Protein AF-A0A822J134-F1 (afdb_monomer_lite)

Foldseek 3Di:
DDQVVLLVLLLLLQVLCVVQPDPVLVVVLCVVVVVFDDDDGPSVRQSVVQPDPVSSVVSSVSSVVSCVVVVRDRDPD

Sequence (77 aa):
MKKDSLQYILMVLTRNLELHATSEQVTKFKKKHCGVRWGRSLEKDLLDYARNAYNLKRWIENVVTFMVENNISISTR

Radius of gyration: 11.64 Å; chains: 1; bounding box: 26×28×30 Å

Secondary structure (DSSP, 8-state):
--HHHHHHHHHHHHHHHHHHS-HHHHHHHHHHTTTS--SS-HHHHHHHH--SHHHHHHHHHHHHHHHHHTT------

pLDDT: mean 92.36, std 10.18, range [40.59, 97.38]

Structure (mmCIF, N/CA/C/O backbone):
data_AF-A0A822J134-F1
#
_entry.id   AF-A0A822J134-F1
#
loop_
_atom_site.group_PDB
_atom_site.id
_atom_site.type_symbol
_atom_site.label_atom_id
_atom_site.label_alt_id
_atom_site.label_comp_id
_atom_site.label_asym_id
_atom_site.label_entity_id
_atom_site.label_seq_id
_atom_site.pdbx_PDB_ins_code
_atom_site.Cartn_x
_atom_site.Cartn_y
_atom_site.Cartn_z
_atom_site.occupancy
_atom_site.B_iso_or_equiv
_atom_site.auth_seq_id
_atom_site.auth_comp_id
_atom_site.auth_asym_id
_atom_site.auth_atom_id
_atom_site.pdbx_PDB_model_num
ATOM 1 N N . MET A 1 1 ? 4.798 -1.982 -19.109 1.00 73.31 1 MET A N 1
ATOM 2 C CA . MET A 1 1 ? 5.227 -0.811 -18.311 1.00 73.31 1 MET A CA 1
ATOM 3 C C . MET A 1 1 ? 6.636 -1.030 -17.805 1.00 73.31 1 MET A C 1
ATOM 5 O O . MET A 1 1 ? 6.929 -2.129 -17.343 1.00 73.31 1 MET A O 1
ATOM 9 N N . LYS A 1 2 ? 7.488 -0.006 -17.912 1.00 88.94 2 LYS A N 1
ATOM 10 C CA . LYS A 1 2 ? 8.842 -0.017 -17.345 1.00 88.94 2 LYS A CA 1
ATOM 11 C C . LYS A 1 2 ? 8.771 0.020 -15.811 1.00 88.94 2 LYS A C 1
ATOM 13 O O . LYS A 1 2 ? 7.785 0.506 -15.257 1.00 88.94 2 LYS A O 1
ATOM 18 N N . LYS A 1 3 ? 9.802 -0.504 -15.137 1.00 91.56 3 LYS A N 1
ATOM 19 C CA . LYS A 1 3 ? 9.883 -0.560 -13.665 1.00 91.56 3 LYS A CA 1
ATOM 20 C C . LYS A 1 3 ? 9.716 0.829 -13.039 1.00 91.56 3 LYS A C 1
ATOM 22 O O . LYS A 1 3 ? 8.914 0.966 -12.124 1.00 91.56 3 LYS A O 1
ATOM 27 N N . ASP A 1 4 ? 10.382 1.837 -13.589 1.00 93.00 4 ASP A N 1
ATOM 28 C CA . ASP A 1 4 ? 10.360 3.205 -13.058 1.00 93.00 4 ASP A CA 1
ATOM 29 C C . ASP A 1 4 ? 8.952 3.812 -13.100 1.00 93.00 4 ASP A C 1
ATOM 31 O O . ASP A 1 4 ? 8.509 4.437 -12.141 1.00 93.00 4 ASP A O 1
ATOM 35 N N . SER A 1 5 ? 8.190 3.543 -14.168 1.00 95.81 5 SER A N 1
ATOM 36 C CA . SER A 1 5 ? 6.783 3.955 -14.258 1.00 95.81 5 SER A CA 1
ATOM 37 C C . SER A 1 5 ? 5.934 3.301 -13.167 1.00 95.81 5 SER A C 1
ATOM 39 O O . SER A 1 5 ? 5.086 3.954 -12.575 1.00 95.81 5 SER A O 1
ATOM 41 N N . LEU A 1 6 ? 6.170 2.019 -12.871 1.00 96.62 6 LEU A N 1
ATOM 42 C CA . LEU A 1 6 ? 5.452 1.314 -11.807 1.00 96.62 6 LEU A CA 1
ATOM 43 C C . LEU A 1 6 ? 5.835 1.841 -10.417 1.00 96.62 6 LEU A C 1
ATOM 45 O O . LEU A 1 6 ? 4.966 1.982 -9.564 1.00 96.62 6 LEU A O 1
ATOM 49 N N . GLN A 1 7 ? 7.109 2.167 -10.191 1.00 96.62 7 GLN A N 1
ATOM 50 C CA . GLN A 1 7 ? 7.544 2.810 -8.948 1.00 96.62 7 GLN A CA 1
ATOM 51 C C . GLN A 1 7 ? 6.877 4.173 -8.769 1.00 96.62 7 GLN A C 1
ATOM 53 O O . GLN A 1 7 ? 6.347 4.449 -7.697 1.00 96.62 7 GLN A O 1
ATOM 58 N N . TYR A 1 8 ? 6.830 4.986 -9.827 1.00 96.00 8 TYR A N 1
ATOM 59 C CA . TYR A 1 8 ? 6.156 6.281 -9.800 1.00 96.00 8 TYR A CA 1
ATOM 60 C C . TYR A 1 8 ? 4.653 6.152 -9.511 1.00 96.00 8 TYR A C 1
ATOM 62 O O . TYR A 1 8 ? 4.131 6.853 -8.649 1.00 96.00 8 TYR A O 1
ATOM 70 N N . ILE A 1 9 ? 3.957 5.220 -10.171 1.00 96.25 9 ILE A N 1
ATOM 71 C CA . ILE A 1 9 ? 2.525 4.979 -9.928 1.00 96.25 9 ILE A CA 1
ATOM 72 C C . ILE A 1 9 ? 2.289 4.540 -8.478 1.00 96.25 9 ILE A C 1
ATOM 74 O O . ILE A 1 9 ? 1.418 5.091 -7.805 1.00 96.25 9 ILE A O 1
ATOM 78 N N . LEU A 1 10 ? 3.077 3.586 -7.970 1.00 96.94 10 LEU A N 1
ATOM 79 C CA . LEU A 1 10 ? 2.948 3.122 -6.588 1.00 96.94 10 LEU A CA 1
ATOM 80 C C . LEU A 1 10 ? 3.2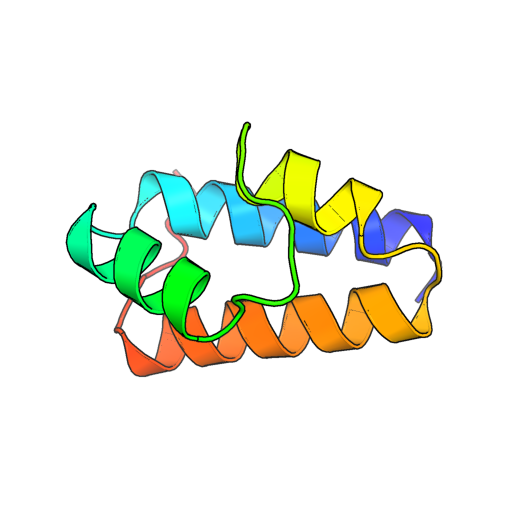15 4.255 -5.588 1.00 96.94 10 LEU A C 1
ATOM 82 O O . LEU A 1 10 ? 2.470 4.405 -4.622 1.00 96.94 10 LEU A O 1
ATOM 86 N N . MET A 1 11 ? 4.228 5.085 -5.844 1.00 96.69 11 MET A N 1
ATOM 87 C CA . MET A 1 11 ? 4.523 6.275 -5.047 1.00 96.69 11 MET A CA 1
ATOM 88 C C . MET A 1 11 ? 3.315 7.217 -4.971 1.00 96.69 11 MET A C 1
ATOM 90 O O . MET A 1 11 ? 2.891 7.591 -3.882 1.00 96.69 11 MET A O 1
ATOM 94 N N . VAL A 1 12 ? 2.725 7.577 -6.114 1.00 96.00 12 VAL A N 1
ATOM 95 C CA . VAL A 1 12 ? 1.567 8.483 -6.162 1.00 96.00 12 VAL A CA 1
ATOM 96 C C . VAL A 1 12 ? 0.361 7.891 -5.429 1.00 96.00 12 VAL A C 1
ATOM 98 O O . VAL A 1 12 ? -0.286 8.584 -4.646 1.00 96.00 12 VAL A O 1
ATOM 101 N N . LEU A 1 13 ? 0.055 6.613 -5.648 1.00 96.31 13 LEU A N 1
ATOM 102 C CA . LEU A 1 13 ? -1.099 5.962 -5.025 1.00 96.31 13 LEU A CA 1
ATOM 103 C C . LEU A 1 13 ? -0.959 5.855 -3.506 1.00 96.31 13 LEU A C 1
ATOM 105 O O . LEU A 1 13 ? -1.891 6.176 -2.777 1.00 96.31 13 LEU A O 1
ATOM 109 N N . THR A 1 14 ? 0.209 5.438 -3.022 1.00 96.25 14 THR A N 1
ATOM 110 C CA . THR A 1 14 ? 0.472 5.308 -1.582 1.00 96.25 14 THR A CA 1
ATOM 111 C C . THR A 1 14 ? 0.450 6.653 -0.862 1.00 96.25 14 THR A C 1
ATOM 113 O O . THR A 1 14 ? -0.133 6.733 0.216 1.00 96.25 14 THR A O 1
ATOM 116 N N . ARG A 1 15 ? 0.982 7.722 -1.471 1.00 95.38 15 ARG A N 1
ATOM 117 C CA . ARG A 1 15 ? 0.844 9.087 -0.936 1.00 95.38 15 ARG A CA 1
ATOM 118 C C . ARG A 1 15 ? -0.613 9.530 -0.857 1.00 95.38 15 ARG A C 1
ATOM 120 O O . ARG A 1 15 ? -1.030 10.038 0.174 1.00 95.38 15 ARG A O 1
ATOM 127 N N . ASN A 1 16 ? -1.395 9.313 -1.916 1.00 93.88 16 ASN A N 1
ATOM 128 C CA . ASN A 1 16 ? -2.824 9.644 -1.905 1.00 93.88 16 ASN A CA 1
ATOM 129 C C . ASN A 1 16 ? -3.582 8.856 -0.834 1.00 93.88 16 ASN A C 1
ATOM 131 O O . ASN A 1 16 ? -4.408 9.424 -0.124 1.00 93.88 16 ASN A O 1
ATOM 135 N N . LEU A 1 17 ? -3.272 7.566 -0.684 1.00 95.06 17 LEU A N 1
ATOM 136 C CA . LEU A 1 17 ? -3.830 6.740 0.378 1.00 95.06 17 LEU A CA 1
ATOM 137 C C . LEU A 1 17 ? -3.522 7.340 1.757 1.00 95.06 17 LEU A C 1
ATOM 139 O O . LEU A 1 17 ? -4.436 7.499 2.552 1.00 95.06 17 LEU A O 1
ATOM 143 N N . GLU A 1 18 ? -2.273 7.712 2.042 1.00 93.75 18 GLU A N 1
ATOM 144 C CA . GLU A 1 18 ? -1.910 8.317 3.333 1.00 93.75 18 GLU A CA 1
ATOM 145 C C . GLU A 1 18 ? -2.539 9.691 3.573 1.00 93.75 18 GLU A C 1
ATOM 147 O O . GLU A 1 18 ? -2.856 10.016 4.713 1.00 93.75 18 GLU A O 1
ATOM 152 N N . LEU A 1 19 ? -2.715 10.492 2.521 1.00 94.12 19 LEU A N 1
ATOM 153 C CA . LEU A 1 19 ? -3.290 11.834 2.622 1.00 94.12 19 LEU A CA 1
ATOM 154 C C . LEU A 1 19 ? -4.804 11.822 2.845 1.00 94.12 19 LEU A C 1
ATOM 156 O O . LEU A 1 19 ? -5.325 12.707 3.522 1.00 94.12 19 LEU A O 1
ATOM 160 N N . HIS A 1 20 ? -5.513 10.862 2.252 1.00 94.75 20 HIS A N 1
ATOM 161 C CA . HIS A 1 20 ? -6.977 10.868 2.212 1.00 94.75 20 HIS A CA 1
ATOM 162 C C . HIS A 1 20 ? -7.633 9.809 3.094 1.00 94.75 20 HIS A C 1
ATOM 164 O O . HIS A 1 20 ? -8.811 9.946 3.422 1.00 94.75 20 HIS A O 1
ATOM 170 N N . ALA A 1 21 ? -6.911 8.759 3.482 1.00 94.81 21 ALA A N 1
ATOM 171 C CA . ALA A 1 21 ? -7.450 7.759 4.388 1.00 94.81 21 ALA A CA 1
ATOM 172 C C . ALA A 1 21 ? -7.443 8.246 5.837 1.00 94.81 21 ALA A C 1
ATOM 174 O O . ALA A 1 21 ? -6.548 8.963 6.284 1.00 94.81 21 ALA A O 1
ATOM 175 N N . THR A 1 22 ? -8.414 7.775 6.613 1.00 95.88 22 THR A N 1
ATOM 176 C CA . THR A 1 22 ? -8.388 7.950 8.064 1.00 95.88 22 THR A CA 1
ATOM 177 C C . THR A 1 22 ? -7.267 7.116 8.690 1.00 95.88 22 THR A C 1
ATOM 179 O O . THR A 1 22 ? -6.812 6.111 8.132 1.00 95.88 22 THR A O 1
ATOM 182 N N . SER A 1 23 ? -6.846 7.477 9.903 1.00 94.50 23 SER A N 1
ATOM 183 C CA . SER A 1 23 ? -5.860 6.696 10.665 1.00 94.50 23 SER A CA 1
ATOM 184 C C . SER A 1 23 ? -6.291 5.234 10.865 1.00 94.50 23 SER A C 1
ATOM 186 O O . SER A 1 23 ? -5.462 4.320 10.795 1.00 94.50 23 SER A O 1
ATOM 188 N N . GLU A 1 24 ? -7.590 4.991 11.056 1.00 96.88 24 GLU A N 1
ATOM 189 C CA . GLU A 1 24 ? -8.167 3.651 11.160 1.00 96.88 24 GLU A CA 1
ATOM 190 C C . GLU A 1 24 ? -8.037 2.869 9.846 1.00 96.88 24 GLU A C 1
ATOM 192 O O . GLU A 1 24 ? -7.597 1.717 9.855 1.00 96.88 24 GLU A O 1
ATOM 197 N N . GLN A 1 25 ? -8.335 3.494 8.703 1.00 97.06 25 GLN A N 1
ATOM 198 C CA . GLN A 1 25 ? -8.185 2.871 7.386 1.00 97.06 25 GLN A CA 1
ATOM 199 C C . GLN A 1 25 ? -6.718 2.547 7.078 1.00 97.06 25 GLN A C 1
ATOM 201 O O . GLN A 1 25 ? -6.414 1.431 6.650 1.00 97.06 25 GLN A O 1
ATOM 206 N N . VAL A 1 26 ? -5.786 3.458 7.374 1.00 96.38 26 VAL A N 1
ATOM 207 C CA . VAL A 1 26 ? -4.342 3.191 7.244 1.00 96.38 26 VAL A CA 1
ATOM 208 C C . VAL A 1 26 ? -3.928 2.010 8.127 1.00 96.38 26 VAL A C 1
ATOM 210 O O . VAL A 1 26 ? -3.190 1.124 7.692 1.00 96.38 26 VAL A O 1
ATOM 213 N N . THR A 1 27 ? -4.438 1.944 9.358 1.00 96.38 27 THR A N 1
ATOM 214 C CA . THR A 1 27 ? -4.161 0.835 10.283 1.00 96.38 27 THR A CA 1
ATOM 215 C C . THR A 1 27 ? -4.724 -0.487 9.761 1.00 96.38 27 THR A C 1
ATOM 217 O O . THR A 1 27 ? -4.038 -1.510 9.807 1.00 96.38 27 THR A O 1
ATOM 220 N N . LYS A 1 28 ? -5.944 -0.480 9.214 1.00 96.88 28 LYS A N 1
ATOM 221 C CA . LYS A 1 28 ? -6.579 -1.644 8.582 1.00 96.88 28 LYS A CA 1
ATOM 222 C C . LYS A 1 28 ? -5.756 -2.149 7.396 1.00 96.88 28 LYS A C 1
ATOM 224 O O . LYS A 1 28 ? -5.512 -3.352 7.306 1.00 96.88 28 LYS A O 1
ATOM 229 N N . PHE A 1 29 ? -5.265 -1.249 6.542 1.00 97.00 29 PHE A N 1
ATOM 230 C CA . PHE A 1 29 ? -4.376 -1.597 5.431 1.00 97.00 29 PHE A CA 1
ATOM 231 C C . PHE A 1 29 ? -3.083 -2.258 5.926 1.00 97.00 29 PHE A C 1
ATOM 233 O O . PHE A 1 29 ? -2.745 -3.363 5.498 1.00 97.00 29 PHE A O 1
ATOM 240 N N . LYS A 1 30 ? -2.397 -1.639 6.897 1.00 96.62 30 LYS A N 1
ATOM 241 C CA . LYS A 1 30 ? -1.156 -2.177 7.482 1.00 96.62 30 LYS A CA 1
ATOM 242 C C . LYS A 1 30 ? -1.361 -3.558 8.114 1.00 96.62 30 LYS A C 1
ATOM 244 O O . LYS A 1 30 ? -0.532 -4.445 7.920 1.00 96.62 30 LYS A O 1
ATOM 249 N N . LYS A 1 31 ? -2.481 -3.767 8.818 1.00 95.94 31 LYS A N 1
ATOM 250 C CA . LYS A 1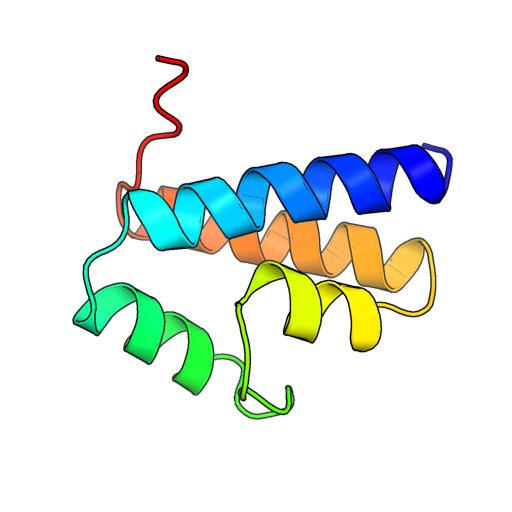 31 ? -2.848 -5.063 9.416 1.00 95.94 31 LYS A CA 1
ATOM 251 C C . LYS A 1 31 ? -3.125 -6.139 8.363 1.00 95.94 31 LYS A C 1
ATOM 253 O O . LYS A 1 31 ? -2.616 -7.247 8.506 1.00 95.94 31 LYS A O 1
ATOM 258 N N . LYS A 1 32 ? -3.869 -5.818 7.293 1.00 96.00 32 LYS A N 1
ATOM 259 C CA . LYS A 1 32 ? -4.123 -6.733 6.155 1.00 96.00 32 LYS A CA 1
ATOM 260 C C . LYS A 1 32 ? -2.817 -7.198 5.499 1.00 96.00 32 LYS A C 1
ATOM 262 O O . LYS A 1 32 ? -2.736 -8.300 4.966 1.00 96.00 32 LYS A O 1
ATOM 267 N N . HIS A 1 33 ? -1.789 -6.361 5.571 1.00 94.81 33 HIS A N 1
ATOM 268 C CA . HIS A 1 33 ? -0.491 -6.556 4.945 1.00 94.81 33 HIS A CA 1
ATOM 269 C C . HIS A 1 33 ? 0.644 -6.644 5.982 1.00 94.81 33 HIS A C 1
ATOM 271 O O . HIS A 1 33 ? 1.688 -6.007 5.841 1.00 94.81 33 HIS A O 1
ATOM 277 N N . CYS A 1 34 ? 0.454 -7.456 7.026 1.00 90.88 34 CYS A N 1
ATOM 278 C CA . CYS A 1 34 ? 1.391 -7.596 8.148 1.00 90.88 34 CYS A CA 1
ATOM 279 C C . CYS A 1 34 ? 2.788 -8.136 7.776 1.00 90.88 34 CYS A C 1
ATOM 281 O O . CYS A 1 34 ? 3.716 -8.017 8.569 1.00 90.88 34 CYS A O 1
ATOM 283 N N . GLY A 1 35 ? 2.959 -8.701 6.574 1.00 91.56 35 GLY A N 1
ATOM 284 C CA . GLY A 1 35 ? 4.258 -9.150 6.059 1.00 91.56 35 GLY A CA 1
ATOM 285 C C . GLY A 1 35 ? 5.196 -8.018 5.615 1.00 91.56 35 GLY A C 1
ATOM 286 O O . GLY A 1 35 ? 6.362 -8.278 5.321 1.00 91.56 35 GLY A O 1
ATOM 287 N N . VAL A 1 36 ? 4.709 -6.776 5.547 1.00 94.25 36 VAL A N 1
ATOM 288 C CA . VAL A 1 36 ? 5.531 -5.591 5.271 1.00 94.25 36 VAL A CA 1
ATOM 289 C C . VAL A 1 36 ? 5.972 -4.968 6.591 1.00 94.25 36 VAL A C 1
ATOM 291 O O . VAL A 1 36 ? 5.182 -4.808 7.521 1.00 94.25 36 VAL A O 1
ATOM 294 N N . ARG A 1 37 ? 7.247 -4.580 6.676 1.00 94.25 37 ARG A N 1
ATOM 295 C CA . ARG A 1 37 ? 7.777 -3.877 7.845 1.00 94.25 37 ARG A CA 1
ATOM 296 C C . ARG A 1 37 ? 7.402 -2.397 7.779 1.00 94.25 37 ARG A C 1
ATOM 298 O O . ARG A 1 37 ? 8.124 -1.601 7.190 1.00 94.25 37 ARG A O 1
ATOM 305 N N . TRP A 1 38 ? 6.284 -2.052 8.404 1.00 95.31 38 TRP A N 1
ATOM 306 C CA . TRP A 1 38 ? 5.823 -0.672 8.538 1.00 95.31 38 TRP A CA 1
ATOM 307 C C . TRP A 1 38 ? 6.661 0.088 9.570 1.00 95.31 38 TRP A C 1
ATOM 309 O O . TRP A 1 38 ? 6.810 -0.367 10.703 1.00 95.31 38 TRP A O 1
ATOM 319 N N . GLY A 1 39 ? 7.183 1.253 9.204 1.00 91.38 39 GLY A N 1
ATOM 320 C CA . GLY A 1 39 ? 7.977 2.086 10.113 1.00 91.38 39 GLY A CA 1
ATOM 321 C C . GLY A 1 39 ? 8.270 3.494 9.608 1.00 91.38 39 GLY A C 1
ATOM 322 O O . GLY A 1 39 ? 8.744 4.325 10.378 1.00 91.38 39 GLY A O 1
ATOM 323 N N . ARG A 1 40 ? 7.989 3.780 8.334 1.00 91.81 40 ARG A N 1
ATOM 324 C CA . ARG A 1 40 ? 8.069 5.125 7.760 1.00 91.81 40 ARG A CA 1
ATOM 325 C C . ARG A 1 40 ? 6.696 5.462 7.172 1.00 91.81 40 ARG A C 1
ATOM 327 O O . ARG A 1 40 ? 5.694 5.386 7.880 1.00 91.81 40 ARG A O 1
ATOM 334 N N . SER A 1 41 ? 6.651 5.823 5.896 1.00 94.94 41 SER A N 1
ATOM 335 C CA . SER A 1 41 ? 5.421 5.993 5.128 1.00 94.94 41 SER A CA 1
ATOM 336 C C . SER A 1 41 ? 5.087 4.727 4.340 1.00 94.94 41 SER A C 1
ATOM 338 O O . SER A 1 41 ? 5.982 3.951 3.996 1.00 94.94 41 SER A O 1
ATOM 340 N N . LEU A 1 42 ? 3.809 4.545 3.998 1.00 95.75 42 LEU A N 1
ATOM 341 C CA . LEU A 1 42 ? 3.338 3.493 3.095 1.00 95.75 42 LEU A CA 1
ATOM 342 C C . LEU A 1 42 ? 4.125 3.508 1.784 1.00 95.75 42 LEU A C 1
ATOM 344 O O . LEU A 1 42 ? 4.518 2.449 1.309 1.00 95.75 42 LEU A O 1
ATOM 348 N N . GLU A 1 43 ? 4.412 4.695 1.244 1.00 95.56 43 GLU A N 1
ATOM 349 C CA . GLU A 1 43 ? 5.268 4.870 0.068 1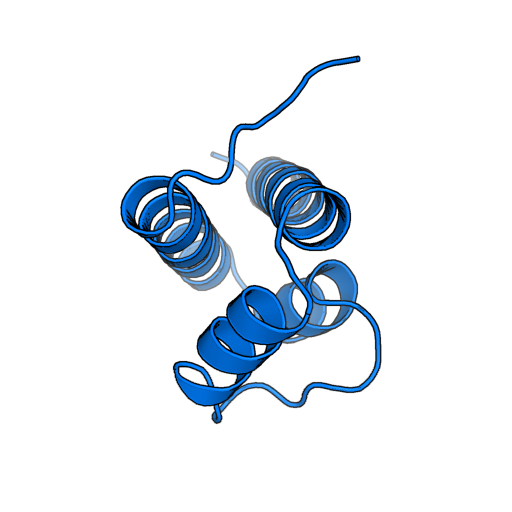.00 95.56 43 GLU A CA 1
ATOM 350 C C . GLU A 1 43 ? 6.642 4.221 0.255 1.00 95.56 43 GLU A C 1
ATOM 352 O O . GLU A 1 43 ? 7.021 3.335 -0.511 1.00 95.56 43 GLU A O 1
ATOM 357 N N . LYS A 1 44 ? 7.401 4.667 1.264 1.00 95.94 44 LYS A N 1
ATOM 358 C CA . LYS A 1 44 ? 8.788 4.227 1.462 1.00 95.94 44 LYS A CA 1
ATOM 359 C C . LYS A 1 44 ? 8.846 2.741 1.787 1.00 95.94 44 LYS A C 1
ATOM 361 O O . LYS A 1 44 ? 9.696 2.025 1.267 1.00 95.94 44 LYS A O 1
ATOM 366 N N . ASP A 1 45 ? 7.932 2.273 2.628 1.00 96.31 45 ASP A N 1
ATOM 367 C CA . ASP A 1 45 ? 7.920 0.886 3.078 1.00 96.31 45 ASP A CA 1
ATOM 368 C C . ASP A 1 45 ? 7.504 -0.069 1.947 1.00 96.31 45 ASP A C 1
ATOM 370 O O . ASP A 1 45 ? 8.091 -1.144 1.809 1.00 96.31 45 ASP A O 1
ATOM 374 N N . LEU A 1 46 ? 6.572 0.331 1.074 1.00 96.25 46 LEU A N 1
ATOM 375 C CA . LEU A 1 46 ? 6.186 -0.478 -0.084 1.00 96.25 46 LEU A CA 1
ATOM 376 C C . LEU A 1 46 ? 7.203 -0.434 -1.223 1.00 96.25 46 LEU A C 1
ATOM 378 O O . LEU A 1 46 ? 7.432 -1.473 -1.841 1.00 96.25 46 LEU A O 1
ATOM 382 N N . LEU A 1 47 ? 7.835 0.710 -1.499 1.00 95.00 47 LEU A N 1
ATOM 383 C CA . LEU A 1 47 ? 8.883 0.792 -2.522 1.00 95.00 47 LEU A CA 1
ATOM 384 C C . LEU A 1 47 ? 10.114 -0.045 -2.148 1.00 95.00 47 LEU A C 1
ATOM 386 O O . LEU A 1 47 ? 10.654 -0.733 -3.016 1.00 95.00 47 LEU A O 1
ATOM 390 N N . ASP A 1 48 ? 10.502 -0.067 -0.869 1.00 94.25 48 ASP A N 1
ATOM 391 C CA . ASP A 1 48 ? 11.602 -0.915 -0.390 1.00 94.25 48 ASP A CA 1
ATOM 392 C C . ASP A 1 48 ? 11.234 -2.411 -0.418 1.00 94.25 48 ASP A C 1
ATOM 394 O O . ASP A 1 48 ? 12.078 -3.273 -0.694 1.00 94.25 48 ASP A O 1
ATOM 398 N N . TYR A 1 49 ? 9.962 -2.745 -0.176 1.00 92.94 49 TYR A N 1
ATOM 399 C CA . TYR A 1 49 ? 9.469 -4.122 -0.240 1.00 92.94 49 TYR A CA 1
ATOM 400 C C . TYR A 1 49 ? 9.318 -4.627 -1.691 1.00 92.94 49 TYR A C 1
ATOM 402 O O . TYR A 1 49 ? 9.632 -5.781 -2.008 1.00 92.94 49 TYR A O 1
ATOM 410 N N . ALA A 1 50 ? 8.863 -3.775 -2.612 1.00 92.25 50 ALA A N 1
ATOM 411 C CA . ALA A 1 50 ? 8.569 -4.118 -4.001 1.00 92.25 50 ALA A CA 1
ATOM 412 C C . ALA A 1 50 ? 9.820 -4.063 -4.905 1.00 92.25 50 ALA A C 1
ATOM 414 O O . ALA A 1 50 ? 10.018 -3.159 -5.713 1.00 92.25 50 ALA A O 1
ATOM 415 N N . ARG A 1 51 ? 10.664 -5.098 -4.816 1.00 86.69 51 ARG A N 1
ATOM 416 C CA . ARG A 1 51 ? 11.986 -5.147 -5.482 1.00 86.69 51 ARG A CA 1
ATOM 417 C C . ARG A 1 51 ? 11.964 -5.209 -7.021 1.00 86.69 51 ARG A C 1
ATOM 419 O O . ARG A 1 51 ? 12.935 -4.808 -7.671 1.00 86.69 51 ARG A O 1
ATOM 426 N N . ASN A 1 52 ? 10.890 -5.723 -7.623 1.00 93.00 52 ASN A N 1
ATOM 427 C CA . ASN A 1 52 ? 10.797 -5.971 -9.067 1.00 93.00 52 ASN A CA 1
ATOM 428 C C . ASN A 1 52 ? 9.447 -5.526 -9.661 1.00 93.00 52 ASN A C 1
ATOM 430 O O . ASN A 1 52 ? 8.491 -5.250 -8.940 1.00 93.00 52 ASN A O 1
ATOM 434 N N . ALA A 1 53 ? 9.374 -5.469 -10.995 1.00 94.25 53 ALA A N 1
ATOM 435 C CA . ALA A 1 53 ? 8.192 -5.000 -11.723 1.00 94.25 53 ALA A CA 1
ATOM 436 C C . ALA A 1 53 ? 6.923 -5.821 -11.436 1.00 94.25 53 ALA A C 1
ATOM 438 O O . ALA A 1 53 ? 5.831 -5.259 -11.413 1.00 94.25 53 ALA A O 1
ATOM 439 N N . TYR A 1 54 ? 7.055 -7.128 -11.199 1.00 94.44 54 TYR A N 1
ATOM 440 C CA . TYR A 1 54 ? 5.923 -7.987 -10.850 1.00 94.44 54 TYR A CA 1
ATOM 441 C C . TYR A 1 54 ? 5.334 -7.602 -9.485 1.00 94.44 54 TYR A C 1
ATOM 443 O O . TYR A 1 54 ? 4.139 -7.336 -9.376 1.00 94.44 54 TYR A O 1
ATOM 451 N N . ASN A 1 55 ? 6.185 -7.462 -8.466 1.00 95.38 55 ASN A N 1
ATOM 452 C CA . ASN A 1 55 ? 5.761 -7.056 -7.128 1.00 95.38 55 ASN A CA 1
ATOM 453 C C . ASN A 1 55 ? 5.183 -5.638 -7.118 1.00 95.38 55 ASN A C 1
ATOM 455 O O . ASN A 1 55 ? 4.198 -5.393 -6.428 1.00 95.38 55 ASN A O 1
ATOM 459 N N . LEU A 1 56 ? 5.756 -4.718 -7.899 1.00 96.88 56 LEU A N 1
ATOM 460 C CA . LEU A 1 56 ? 5.236 -3.356 -8.021 1.00 96.88 56 LEU A CA 1
ATOM 461 C C . LEU A 1 56 ? 3.804 -3.343 -8.566 1.00 96.88 56 LEU A C 1
ATOM 463 O O . LEU A 1 56 ? 2.948 -2.686 -7.983 1.00 96.88 56 LEU A O 1
ATOM 467 N N . LYS A 1 57 ? 3.516 -4.106 -9.631 1.00 96.69 57 LYS A N 1
ATOM 468 C CA . LYS A 1 57 ? 2.148 -4.228 -10.168 1.00 96.69 57 LYS A CA 1
ATOM 469 C C . LYS A 1 57 ? 1.174 -4.772 -9.130 1.00 96.69 57 LYS A C 1
ATOM 471 O O . LYS A 1 57 ? 0.128 -4.174 -8.911 1.00 96.69 57 LYS A O 1
ATOM 476 N N . ARG A 1 58 ? 1.557 -5.848 -8.439 1.00 96.19 58 ARG A N 1
ATOM 477 C CA . ARG A 1 58 ? 0.719 -6.457 -7.402 1.00 96.19 58 ARG A CA 1
ATOM 478 C C . ARG A 1 58 ? 0.402 -5.477 -6.270 1.00 96.19 58 ARG A C 1
ATOM 480 O O . ARG A 1 58 ? -0.710 -5.457 -5.756 1.00 96.19 58 ARG A O 1
ATOM 487 N N . TRP A 1 59 ? 1.365 -4.644 -5.881 1.00 97.38 59 TRP A N 1
ATOM 488 C CA . TRP A 1 59 ? 1.132 -3.616 -4.868 1.00 97.38 59 TRP A CA 1
ATOM 489 C C . TRP A 1 59 ? 0.257 -2.471 -5.358 1.00 97.38 59 TRP A C 1
ATOM 491 O O . TRP A 1 59 ? -0.594 -2.020 -4.599 1.00 97.38 59 TRP A O 1
ATOM 501 N N . ILE A 1 60 ? 0.412 -2.043 -6.612 1.00 97.38 60 ILE A N 1
ATOM 502 C CA . ILE A 1 60 ? -0.495 -1.072 -7.235 1.00 97.38 60 ILE A CA 1
ATOM 503 C C . ILE A 1 60 ? -1.934 -1.596 -7.179 1.00 97.38 60 ILE A C 1
ATOM 505 O O . ILE A 1 60 ? -2.812 -0.892 -6.693 1.00 97.38 60 ILE A O 1
ATOM 509 N N . GLU A 1 61 ? -2.165 -2.843 -7.593 1.00 97.06 61 GLU A N 1
ATOM 510 C CA . GLU A 1 61 ? -3.488 -3.480 -7.549 1.00 97.06 61 GLU A CA 1
ATOM 511 C C . GLU A 1 61 ? -4.046 -3.542 -6.122 1.00 97.06 61 GLU A C 1
ATOM 513 O O . GLU A 1 61 ? -5.195 -3.165 -5.897 1.00 97.06 61 GLU A O 1
ATOM 518 N N . ASN A 1 62 ? -3.230 -3.943 -5.141 1.00 97.38 62 ASN A N 1
ATOM 519 C CA . ASN A 1 62 ? -3.645 -3.993 -3.737 1.00 97.38 62 ASN A CA 1
ATOM 520 C C . ASN A 1 62 ? -4.035 -2.610 -3.190 1.00 97.38 62 ASN A C 1
ATOM 522 O O . ASN A 1 62 ? -5.041 -2.494 -2.490 1.00 97.38 62 ASN A O 1
ATOM 526 N N . VAL A 1 63 ? -3.247 -1.572 -3.491 1.00 97.25 63 VAL A N 1
ATOM 527 C CA . VAL A 1 63 ? -3.512 -0.199 -3.034 1.00 97.25 63 VAL A CA 1
ATOM 528 C C . VAL A 1 63 ? -4.778 0.344 -3.691 1.00 97.25 63 VAL A C 1
ATOM 530 O O . VAL A 1 63 ? -5.660 0.817 -2.980 1.00 97.25 63 VAL A O 1
ATOM 533 N N . VAL A 1 64 ? -4.915 0.217 -5.015 1.00 96.50 64 VAL A N 1
ATOM 534 C CA . VAL A 1 64 ? -6.116 0.660 -5.746 1.00 96.50 64 VAL A CA 1
ATOM 535 C C . VAL A 1 64 ? -7.360 -0.057 -5.232 1.00 96.50 64 VAL A C 1
ATOM 537 O O . VAL A 1 64 ? -8.345 0.599 -4.907 1.00 96.50 64 VAL A O 1
ATOM 540 N N . THR A 1 65 ? -7.306 -1.385 -5.096 1.00 97.00 65 THR A N 1
ATOM 541 C CA . THR A 1 65 ? -8.429 -2.183 -4.583 1.00 97.00 65 THR A CA 1
ATOM 542 C C . THR A 1 65 ? -8.843 -1.700 -3.200 1.00 97.00 65 THR A C 1
ATOM 544 O O . THR A 1 65 ? -10.018 -1.440 -2.967 1.00 97.00 65 THR A O 1
ATOM 547 N N . PHE A 1 66 ? -7.882 -1.496 -2.294 1.00 96.94 66 PHE A N 1
ATOM 548 C CA . PHE A 1 66 ? -8.181 -0.998 -0.956 1.00 96.94 66 PHE A CA 1
ATOM 549 C C . PHE A 1 66 ? -8.797 0.408 -0.976 1.00 96.94 66 PHE A C 1
ATOM 551 O O . PHE A 1 66 ? -9.749 0.665 -0.240 1.00 96.94 66 PHE A O 1
ATOM 558 N N . MET A 1 67 ? -8.276 1.314 -1.808 1.00 95.31 67 MET A N 1
ATOM 559 C CA . MET A 1 67 ? -8.817 2.669 -1.939 1.00 95.31 67 MET A CA 1
ATOM 560 C C . MET A 1 67 ? -10.265 2.650 -2.43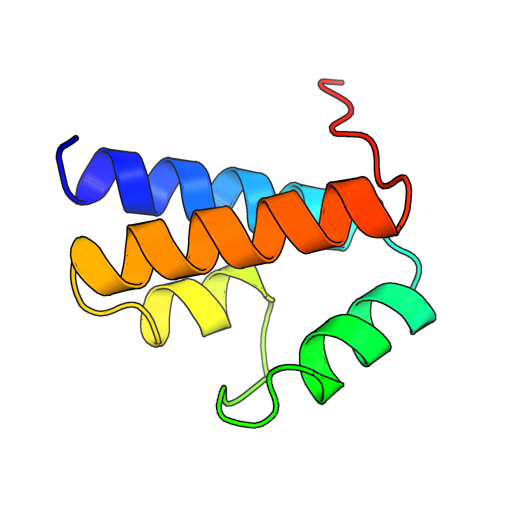6 1.00 95.31 67 MET A C 1
ATOM 562 O O . MET A 1 67 ? -11.109 3.319 -1.846 1.00 95.31 67 MET A O 1
ATOM 566 N N . VAL A 1 68 ? -10.570 1.832 -3.448 1.00 95.19 68 VAL A N 1
ATOM 567 C CA . VAL A 1 68 ? -11.933 1.659 -3.976 1.00 95.19 68 VAL A CA 1
ATOM 568 C C . VAL A 1 68 ? -12.861 1.048 -2.923 1.00 95.19 68 VAL A C 1
ATOM 570 O O . VAL A 1 68 ? -13.915 1.611 -2.644 1.00 95.19 68 VAL A O 1
ATOM 573 N N . GLU A 1 69 ? -12.456 -0.049 -2.276 1.00 95.75 69 GLU A N 1
ATOM 574 C CA . GLU A 1 69 ? -13.249 -0.733 -1.238 1.00 95.75 69 GLU A CA 1
ATOM 575 C C . GLU A 1 69 ? -13.605 0.173 -0.049 1.00 95.75 69 GLU A C 1
ATOM 577 O O . GLU A 1 69 ? -14.596 -0.068 0.638 1.00 95.75 69 GLU A O 1
ATOM 582 N N . ASN A 1 70 ? -12.788 1.192 0.229 1.00 94.31 70 ASN A N 1
ATOM 583 C CA . ASN A 1 70 ? -12.966 2.084 1.374 1.00 94.31 70 ASN A CA 1
ATOM 584 C C . ASN A 1 70 ? -13.338 3.522 0.955 1.00 94.31 70 ASN A C 1
ATOM 586 O O . ASN A 1 70 ? -13.278 4.420 1.793 1.00 94.31 70 ASN A O 1
ATOM 590 N N . ASN A 1 71 ? -13.747 3.735 -0.306 1.00 92.50 71 ASN A N 1
ATOM 591 C CA . ASN A 1 71 ? -14.173 5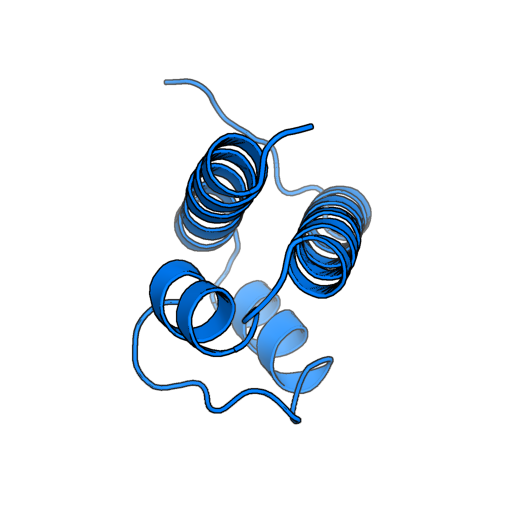.027 -0.867 1.00 92.50 71 ASN A CA 1
ATOM 592 C C . ASN A 1 71 ? -13.159 6.173 -0.671 1.00 92.50 71 ASN A C 1
ATOM 594 O O . ASN A 1 71 ? -13.527 7.320 -0.417 1.00 92.50 71 ASN A O 1
ATOM 598 N N . ILE A 1 72 ? -11.867 5.868 -0.789 1.00 91.00 72 ILE A N 1
ATOM 599 C CA . ILE A 1 72 ? -10.782 6.847 -0.676 1.00 91.00 72 ILE A CA 1
ATOM 600 C C . ILE A 1 72 ? -10.543 7.446 -2.064 1.00 91.00 72 ILE A C 1
ATOM 602 O O . ILE A 1 72 ? -9.956 6.808 -2.940 1.00 91.00 72 ILE A O 1
ATOM 606 N N . SER A 1 73 ? -11.026 8.671 -2.271 1.00 80.56 73 SER A N 1
ATOM 607 C CA . SER A 1 73 ? -10.887 9.379 -3.546 1.00 80.56 73 SER A CA 1
ATOM 608 C C . SER A 1 73 ? -9.452 9.860 -3.776 1.00 80.56 73 SER A C 1
ATOM 610 O O . SER A 1 73 ? -8.798 10.364 -2.862 1.00 80.56 73 SER A O 1
ATOM 612 N N . ILE A 1 74 ? -8.978 9.746 -5.017 1.00 68.50 74 ILE A N 1
ATOM 613 C CA . ILE A 1 74 ? -7.746 10.397 -5.468 1.00 68.50 74 ILE A CA 1
ATOM 614 C C . ILE A 1 74 ? -8.123 11.837 -5.818 1.00 68.50 74 ILE A C 1
ATOM 616 O O . ILE A 1 74 ? -8.634 12.104 -6.905 1.00 68.50 74 ILE A O 1
ATOM 620 N N . SER A 1 75 ? -7.916 12.771 -4.891 1.00 55.47 75 SER A N 1
ATOM 621 C CA . SER A 1 75 ? -8.121 14.189 -5.179 1.00 55.47 75 SER A CA 1
ATOM 622 C C . SER A 1 75 ? -6.858 14.758 -5.818 1.00 55.47 75 SER A C 1
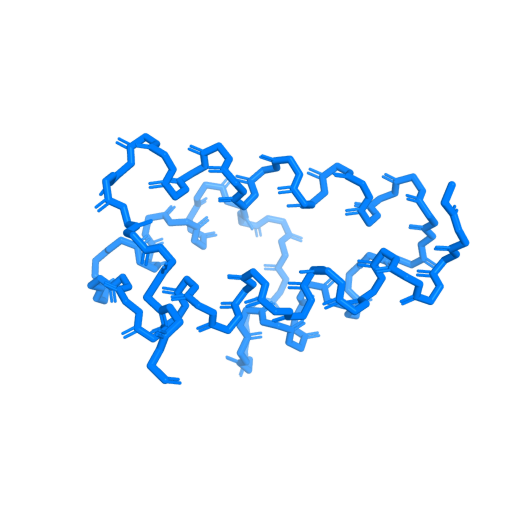ATOM 624 O O . SER A 1 75 ? -5.895 15.071 -5.124 1.00 55.47 75 SER A O 1
ATOM 626 N N . THR A 1 76 ? -6.871 14.968 -7.133 1.00 47.09 76 THR A N 1
ATOM 627 C CA . THR A 1 76 ? -5.926 15.882 -7.790 1.00 47.09 76 THR A CA 1
ATOM 628 C C . THR A 1 76 ? -6.304 17.314 -7.409 1.00 47.09 76 THR A C 1
ATOM 630 O O . THR A 1 76 ? -7.147 17.922 -8.067 1.00 47.09 76 THR A O 1
ATOM 633 N N . ARG A 1 77 ? -5.763 17.815 -6.296 1.00 40.59 77 ARG A N 1
ATOM 634 C CA . ARG A 1 77 ? -5.724 19.258 -6.025 1.00 40.59 77 ARG A CA 1
ATOM 635 C C . ARG A 1 77 ? -4.490 19.869 -6.665 1.00 40.59 77 ARG A C 1
ATOM 637 O O . ARG A 1 77 ? -3.429 19.209 -6.604 1.00 40.59 77 ARG A O 1
#